Protein AF-A0A969HEJ8-F1 (afdb_monomer_lite)

Sequence (96 aa):
FLALVLGGSQALSRSLFSQMIPKNREAEYFSLYEISERGTSWLGPVVFALALQLTGTQRVSIVMLIIFFVVGLILLALTDVKKAITEAGNELPAVV

pLDDT: mean 77.99, std 9.36, range [43.66, 91.31]

Secondary structure (DSSP, 8-state):
-HHHHHHHHHHHHHHHHHHTSPTT-HHHHHHHHHHHHHHHHTHHHHHHHHHHHHHS-HHHHHHHHHHHHHHHHHHHHH--HHHHHHHTTPPPPP--

Radius of gyration: 16.99 Å; chains: 1; bounding box: 31×34×43 Å

Structure (mmCIF, N/CA/C/O backbone):
data_AF-A0A969HEJ8-F1
#
_entry.id   AF-A0A969HEJ8-F1
#
loop_
_atom_site.group_PDB
_atom_site.id
_atom_site.type_symbol
_atom_site.label_atom_id
_atom_site.label_alt_id
_atom_site.label_co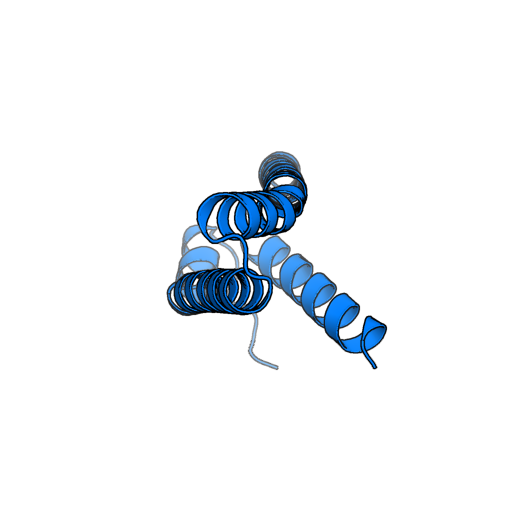mp_id
_atom_site.label_asym_id
_atom_site.label_entity_id
_atom_site.label_seq_id
_atom_site.pdbx_PDB_ins_code
_atom_site.Cartn_x
_atom_site.Cartn_y
_atom_site.Cartn_z
_atom_site.occupancy
_atom_site.B_iso_or_equiv
_atom_site.auth_seq_id
_atom_site.auth_comp_id
_atom_site.auth_asym_id
_atom_site.auth_atom_id
_atom_site.pdbx_PDB_model_num
ATOM 1 N N . PHE A 1 1 ? 10.109 -11.109 14.712 1.00 67.19 1 PHE A N 1
ATOM 2 C CA . PHE A 1 1 ? 8.958 -11.610 13.931 1.00 67.19 1 PHE A CA 1
ATOM 3 C C . PHE A 1 1 ? 8.339 -10.534 13.048 1.00 67.19 1 PHE A C 1
ATOM 5 O O . PHE A 1 1 ? 8.389 -10.696 11.839 1.00 67.19 1 PHE A O 1
ATOM 12 N N . LEU A 1 2 ? 7.849 -9.415 13.603 1.00 73.56 2 LEU A N 1
ATOM 13 C CA . LEU A 1 2 ? 7.226 -8.335 12.813 1.00 73.56 2 LEU A CA 1
ATOM 14 C C . LEU A 1 2 ? 8.120 -7.807 11.680 1.00 73.56 2 LEU A C 1
ATOM 16 O O . LEU A 1 2 ? 7.678 -7.769 10.541 1.00 73.56 2 LEU A O 1
ATOM 20 N N . ALA A 1 3 ? 9.393 -7.503 11.956 1.00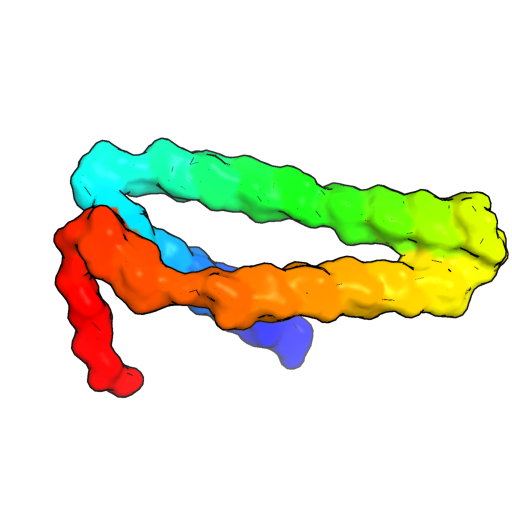 76.38 3 ALA A N 1
ATOM 21 C CA . ALA A 1 3 ? 10.334 -7.018 10.938 1.00 76.38 3 ALA A CA 1
ATOM 22 C C . ALA A 1 3 ? 10.590 -8.020 9.796 1.00 76.38 3 ALA A C 1
ATOM 24 O O . ALA A 1 3 ? 10.823 -7.618 8.663 1.00 76.38 3 ALA A O 1
ATOM 25 N N . LEU A 1 4 ? 10.516 -9.320 10.086 1.00 81.50 4 LEU A N 1
ATOM 26 C CA . LEU A 1 4 ? 10.763 -10.386 9.113 1.00 81.50 4 LEU A CA 1
ATOM 27 C C . LEU A 1 4 ? 9.557 -10.549 8.177 1.00 81.50 4 LEU A C 1
ATOM 29 O O . LEU A 1 4 ? 9.725 -10.679 6.971 1.00 81.50 4 LEU A O 1
ATOM 33 N N . VAL A 1 5 ? 8.343 -10.451 8.727 1.00 80.31 5 VAL A N 1
ATOM 34 C CA . VAL A 1 5 ? 7.089 -10.500 7.960 1.00 80.31 5 VAL A CA 1
ATOM 35 C C . VAL A 1 5 ? 6.884 -9.218 7.145 1.00 80.31 5 VAL A C 1
ATOM 37 O O . VAL A 1 5 ? 6.650 -9.294 5.943 1.00 80.31 5 VAL A O 1
ATOM 40 N N . LEU A 1 6 ? 7.025 -8.040 7.765 1.00 81.06 6 LEU A N 1
ATOM 41 C CA . LEU A 1 6 ? 6.899 -6.745 7.082 1.00 81.06 6 LEU A CA 1
ATOM 42 C C . LEU A 1 6 ? 8.000 -6.550 6.031 1.00 81.06 6 LEU A C 1
ATOM 44 O O . LEU A 1 6 ? 7.706 -6.160 4.905 1.00 81.06 6 LEU A O 1
ATOM 48 N N . GLY A 1 7 ? 9.253 -6.869 6.371 1.00 78.94 7 GLY A N 1
ATOM 49 C CA . GLY A 1 7 ? 10.384 -6.775 5.447 1.00 78.94 7 GLY A CA 1
ATOM 50 C C . GLY A 1 7 ? 10.299 -7.787 4.304 1.00 78.94 7 GLY A C 1
ATOM 51 O O . GLY A 1 7 ? 10.531 -7.424 3.155 1.00 78.94 7 GLY A O 1
ATOM 52 N N . GLY A 1 8 ? 9.905 -9.032 4.594 1.00 81.31 8 GLY A N 1
ATOM 53 C CA . GLY A 1 8 ? 9.725 -10.076 3.584 1.00 81.31 8 GLY A CA 1
ATOM 54 C C . GLY A 1 8 ? 8.596 -9.762 2.603 1.00 81.31 8 GLY A C 1
ATOM 55 O O . GLY A 1 8 ? 8.788 -9.877 1.396 1.00 81.31 8 GLY A O 1
ATOM 56 N N . SER A 1 9 ? 7.446 -9.290 3.098 1.00 81.69 9 SER A N 1
ATOM 57 C CA . SER A 1 9 ? 6.322 -8.888 2.243 1.00 81.69 9 SER A CA 1
ATOM 58 C C . SER A 1 9 ? 6.670 -7.689 1.357 1.00 81.69 9 SER A C 1
ATOM 60 O O . SER A 1 9 ? 6.335 -7.691 0.175 1.00 81.69 9 SER A O 1
ATOM 62 N N . GLN A 1 10 ? 7.364 -6.682 1.901 1.00 77.12 10 GLN A N 1
ATOM 63 C CA . GLN A 1 10 ? 7.814 -5.522 1.123 1.00 77.12 10 GLN A CA 1
ATOM 64 C C . GLN A 1 10 ? 8.844 -5.917 0.052 1.00 77.12 10 GLN A C 1
ATOM 66 O O . GLN A 1 10 ? 8.748 -5.483 -1.097 1.00 77.12 10 GLN A O 1
ATOM 71 N N . ALA A 1 11 ? 9.802 -6.786 0.395 1.00 80.25 11 ALA A N 1
ATOM 72 C CA . ALA A 1 11 ? 10.794 -7.292 -0.554 1.00 80.25 11 ALA A CA 1
ATOM 73 C C . ALA A 1 11 ? 10.149 -8.120 -1.679 1.00 80.25 11 ALA A C 1
ATOM 75 O O . ALA A 1 11 ? 10.508 -7.955 -2.847 1.00 80.25 11 ALA A O 1
ATOM 76 N N . LEU A 1 12 ? 9.167 -8.964 -1.344 1.00 80.62 12 LEU A N 1
ATOM 77 C CA . LEU A 1 12 ? 8.413 -9.753 -2.317 1.00 80.62 12 LEU A CA 1
ATOM 78 C C . LEU A 1 12 ? 7.601 -8.856 -3.259 1.00 80.62 12 LEU A C 1
ATOM 80 O O . LEU A 1 12 ? 7.667 -9.043 -4.471 1.00 80.62 12 LEU A O 1
ATOM 84 N N . SER A 1 13 ? 6.895 -7.855 -2.721 1.00 80.06 13 SER A N 1
ATOM 85 C CA . SER A 1 13 ? 6.131 -6.883 -3.516 1.00 80.06 13 SER A CA 1
ATOM 86 C C . SER A 1 13 ? 7.022 -6.179 -4.540 1.00 80.06 13 SER A C 1
ATOM 88 O O . SER A 1 13 ? 6.705 -6.144 -5.728 1.00 80.06 13 SER A O 1
ATOM 90 N N . ARG A 1 14 ? 8.196 -5.700 -4.108 1.00 78.38 14 ARG A N 1
ATOM 91 C CA . ARG A 1 14 ? 9.153 -5.016 -4.988 1.00 78.38 14 ARG A CA 1
ATOM 92 C C . ARG A 1 14 ? 9.723 -5.934 -6.077 1.00 78.38 14 ARG A C 1
ATOM 94 O O . ARG A 1 14 ? 9.876 -5.490 -7.211 1.00 78.38 14 ARG A O 1
ATOM 101 N N . SER A 1 15 ? 10.012 -7.195 -5.746 1.00 80.44 15 SER A N 1
ATOM 102 C CA . SER A 1 15 ? 10.508 -8.206 -6.696 1.00 80.44 15 SER A CA 1
ATOM 103 C C . SER A 1 15 ? 9.450 -8.626 -7.726 1.00 80.44 15 SER A C 1
ATOM 105 O O . SER A 1 15 ? 9.752 -8.795 -8.907 1.00 80.44 15 SER A O 1
ATOM 107 N N . LEU A 1 16 ? 8.189 -8.763 -7.304 1.00 76.62 16 LEU A N 1
ATOM 108 C CA . LEU A 1 16 ? 7.073 -9.020 -8.217 1.00 76.62 16 LEU A CA 1
ATOM 109 C C . LEU A 1 16 ? 6.826 -7.818 -9.129 1.00 76.62 16 LEU A C 1
ATOM 111 O O . LEU A 1 16 ? 6.657 -7.985 -10.335 1.00 76.62 16 LEU A O 1
ATOM 115 N N . PHE A 1 17 ? 6.852 -6.605 -8.572 1.00 74.50 17 PHE A N 1
ATOM 116 C CA . PHE A 1 17 ? 6.648 -5.388 -9.347 1.00 74.50 17 PHE A CA 1
ATOM 117 C C . PHE A 1 17 ? 7.725 -5.211 -10.417 1.00 74.50 17 PHE A C 1
ATOM 119 O O . PHE A 1 17 ? 7.378 -4.950 -11.561 1.00 74.50 17 PHE A O 1
ATOM 126 N N . SER A 1 18 ? 9.006 -5.459 -10.112 1.00 71.88 18 SER A N 1
ATOM 127 C CA . SER A 1 18 ? 10.078 -5.348 -11.113 1.00 71.88 18 SER A CA 1
ATOM 128 C C . SER A 1 18 ? 9.907 -6.286 -12.312 1.00 71.88 18 SER A C 1
ATOM 130 O O . SER A 1 18 ? 10.355 -5.958 -13.405 1.00 71.88 18 SER A O 1
ATOM 132 N N . GLN A 1 19 ? 9.246 -7.435 -12.136 1.00 71.50 19 GLN A N 1
ATOM 133 C CA . GLN A 1 19 ? 8.960 -8.378 -13.226 1.00 71.50 19 GLN A CA 1
ATOM 134 C C . GLN A 1 19 ? 7.798 -7.927 -14.126 1.00 71.50 19 GLN A C 1
ATOM 136 O O . GLN A 1 19 ? 7.710 -8.364 -15.272 1.00 71.50 19 GLN A O 1
ATOM 141 N N . MET A 1 20 ? 6.925 -7.039 -13.640 1.00 70.62 20 MET A N 1
ATOM 142 C CA . MET A 1 20 ? 5.780 -6.494 -14.383 1.00 70.62 20 MET A CA 1
ATOM 143 C C . MET A 1 20 ? 6.109 -5.214 -15.167 1.00 70.62 20 MET A C 1
ATOM 145 O O . MET A 1 20 ? 5.231 -4.667 -15.829 1.00 70.62 20 MET A O 1
ATOM 149 N N . ILE A 1 21 ? 7.346 -4.708 -15.104 1.00 70.44 21 ILE A N 1
ATOM 150 C CA . ILE A 1 21 ? 7.709 -3.453 -15.769 1.00 70.44 21 ILE A CA 1
ATOM 151 C C . ILE A 1 21 ? 8.255 -3.724 -17.182 1.00 70.44 21 ILE A C 1
ATOM 153 O O . ILE A 1 21 ? 9.179 -4.531 -17.330 1.00 70.44 21 ILE A O 1
ATOM 157 N N . PRO A 1 22 ? 7.741 -3.042 -18.227 1.00 65.44 22 PRO A N 1
ATOM 158 C CA . PRO A 1 22 ? 8.285 -3.154 -19.576 1.00 65.44 22 PRO A CA 1
ATOM 159 C C . PRO A 1 22 ? 9.714 -2.598 -19.662 1.00 65.44 22 PRO A C 1
ATOM 161 O O . PRO A 1 22 ? 10.008 -1.490 -19.191 1.00 65.44 22 PRO A O 1
ATOM 164 N N . LYS A 1 23 ? 10.599 -3.347 -20.335 1.00 62.12 23 LYS A N 1
ATOM 165 C CA . LYS A 1 23 ? 11.969 -2.911 -20.648 1.00 62.12 23 LYS A CA 1
ATOM 166 C C . LYS A 1 23 ? 11.907 -1.579 -21.414 1.00 62.12 23 LYS A C 1
ATOM 168 O O . LYS A 1 23 ? 11.169 -1.480 -22.387 1.00 62.12 23 LYS A O 1
ATOM 173 N N . ASN A 1 24 ? 12.667 -0.574 -20.965 1.00 68.00 24 ASN A N 1
ATOM 174 C CA . ASN A 1 24 ? 12.654 0.861 -21.347 1.00 68.00 24 ASN A CA 1
ATOM 175 C C . ASN A 1 24 ? 11.750 1.828 -20.558 1.00 68.00 24 ASN A C 1
ATOM 177 O O . ASN A 1 24 ? 11.873 3.031 -20.786 1.00 68.00 24 ASN A O 1
ATOM 181 N N . ARG A 1 25 ? 10.896 1.396 -19.616 1.00 72.56 25 ARG A N 1
ATOM 182 C CA . ARG A 1 25 ? 10.132 2.341 -18.758 1.00 72.56 25 ARG A CA 1
ATOM 183 C C . ARG A 1 25 ? 10.277 2.098 -17.256 1.00 72.56 25 ARG A C 1
ATOM 185 O O . ARG A 1 25 ? 9.466 2.565 -16.464 1.00 72.56 25 ARG A O 1
ATOM 192 N N . GLU A 1 26 ? 11.354 1.431 -16.854 1.00 73.81 26 GLU A N 1
ATOM 193 C CA . GLU A 1 26 ? 11.633 1.071 -15.459 1.00 73.81 26 GLU A CA 1
ATOM 194 C C . GLU A 1 26 ? 11.527 2.246 -14.485 1.00 73.81 26 GLU A C 1
ATOM 196 O O . GLU A 1 26 ? 10.806 2.153 -13.495 1.00 73.81 26 GLU A O 1
ATOM 201 N N . ALA A 1 27 ? 12.157 3.380 -14.799 1.00 77.06 27 ALA A N 1
ATOM 202 C CA . ALA A 1 27 ? 12.147 4.557 -13.930 1.00 77.06 27 ALA A CA 1
ATOM 203 C C . ALA A 1 27 ? 10.749 5.189 -13.761 1.00 77.06 27 ALA A C 1
ATOM 205 O O . ALA A 1 27 ? 10.405 5.657 -12.675 1.00 77.06 27 ALA A O 1
ATOM 206 N N . GLU A 1 28 ? 9.920 5.184 -14.806 1.00 80.25 28 GLU A N 1
ATOM 207 C CA . GLU A 1 28 ? 8.573 5.766 -14.770 1.00 80.25 28 GLU A CA 1
ATOM 208 C C . GLU A 1 28 ? 7.628 4.905 -13.919 1.00 80.25 28 GLU A C 1
ATOM 210 O O . GLU A 1 28 ? 6.969 5.406 -13.012 1.00 80.25 28 GLU A O 1
ATOM 215 N N . TYR A 1 29 ? 7.642 3.584 -14.111 1.00 79.56 29 TYR A N 1
ATOM 216 C CA . TYR A 1 29 ? 6.814 2.677 -13.314 1.00 79.56 29 TYR A CA 1
ATOM 217 C C . TYR A 1 29 ? 7.297 2.559 -11.861 1.00 79.56 29 TYR A C 1
ATOM 219 O O . TYR A 1 29 ? 6.467 2.518 -10.953 1.00 79.56 29 TYR A O 1
ATOM 227 N N . PHE A 1 30 ? 8.613 2.561 -11.607 1.00 80.19 30 PHE A N 1
ATOM 228 C CA . PHE A 1 30 ? 9.134 2.580 -10.234 1.00 80.19 30 PHE A CA 1
ATOM 229 C C . PHE A 1 30 ? 8.812 3.883 -9.502 1.00 80.19 30 PHE A C 1
ATOM 231 O O . PHE A 1 30 ? 8.474 3.838 -8.321 1.00 80.19 30 PHE A O 1
ATOM 238 N N . SER A 1 31 ? 8.877 5.032 -10.181 1.00 80.94 31 SER A N 1
ATOM 239 C CA . SER A 1 31 ? 8.498 6.307 -9.560 1.00 80.94 31 SER A CA 1
ATOM 240 C C . SER A 1 31 ? 7.003 6.359 -9.224 1.00 80.94 31 SER A C 1
ATOM 242 O O . SER A 1 31 ? 6.645 6.781 -8.126 1.00 80.94 31 SER A O 1
ATOM 244 N N . LEU A 1 32 ? 6.125 5.841 -10.091 1.00 83.75 32 LEU A N 1
ATOM 245 C CA . LEU A 1 32 ? 4.693 5.695 -9.793 1.00 83.75 32 LEU A CA 1
ATOM 246 C C . LEU A 1 32 ? 4.425 4.731 -8.627 1.00 83.75 32 LEU A C 1
ATOM 248 O O . LEU A 1 32 ? 3.562 5.011 -7.791 1.00 83.75 32 LEU A O 1
ATOM 252 N N . TYR A 1 33 ? 5.167 3.624 -8.539 1.00 82.00 33 TYR A N 1
ATOM 253 C CA . TYR A 1 33 ? 5.091 2.693 -7.410 1.00 82.00 33 TYR A CA 1
ATOM 254 C C . TYR A 1 33 ? 5.498 3.363 -6.095 1.00 82.00 33 TYR A C 1
ATOM 256 O O . TYR A 1 33 ? 4.757 3.280 -5.119 1.00 82.00 33 TYR A O 1
ATOM 264 N N . GLU A 1 34 ? 6.619 4.089 -6.069 1.00 83.19 34 GLU A N 1
ATOM 265 C CA . GLU A 1 34 ? 7.087 4.777 -4.860 1.00 83.19 34 GLU A CA 1
ATOM 266 C C . GLU A 1 34 ? 6.121 5.891 -4.422 1.00 83.19 34 GLU A C 1
ATOM 268 O O . GLU A 1 34 ? 5.838 6.047 -3.230 1.00 83.19 34 GLU A O 1
ATOM 273 N N . ILE A 1 35 ? 5.552 6.637 -5.376 1.00 86.25 35 ILE A N 1
ATOM 274 C CA . ILE A 1 35 ? 4.519 7.644 -5.093 1.00 86.25 35 ILE A CA 1
ATOM 275 C C . ILE A 1 35 ? 3.260 6.981 -4.532 1.00 86.25 35 ILE A C 1
ATOM 277 O O . ILE A 1 35 ? 2.678 7.495 -3.580 1.00 86.25 35 ILE A O 1
ATOM 281 N N . SER A 1 36 ? 2.852 5.836 -5.079 1.00 85.44 36 SER A N 1
ATOM 282 C CA . SER A 1 36 ? 1.685 5.091 -4.598 1.00 85.44 36 SER A CA 1
ATOM 283 C C . SER A 1 36 ? 1.922 4.531 -3.194 1.00 85.44 36 SER A C 1
ATOM 285 O O . SER A 1 36 ? 1.064 4.668 -2.324 1.00 85.44 36 SER A O 1
ATOM 287 N N . GLU A 1 37 ? 3.103 3.972 -2.923 1.00 81.69 37 GLU A N 1
ATOM 288 C CA . GLU A 1 37 ? 3.486 3.464 -1.601 1.00 81.69 37 GLU A CA 1
ATOM 289 C C . GLU A 1 37 ? 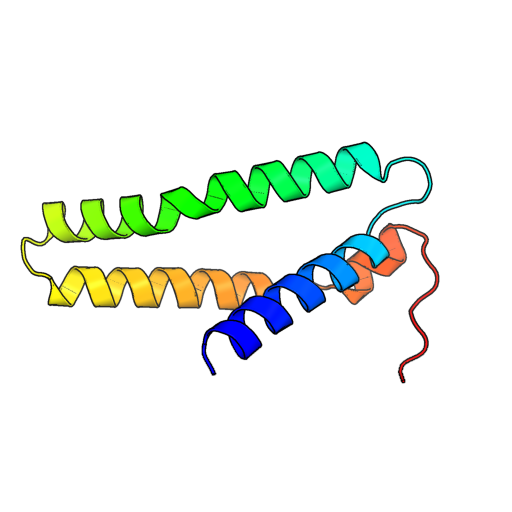3.443 4.575 -0.541 1.00 81.69 37 GLU A C 1
ATOM 291 O O . GLU A 1 37 ? 2.784 4.435 0.497 1.00 81.69 37 GLU A O 1
ATOM 296 N N . ARG A 1 38 ? 4.077 5.720 -0.830 1.00 83.12 38 ARG A N 1
ATOM 297 C CA . ARG A 1 38 ? 4.062 6.902 0.048 1.00 83.12 38 ARG A CA 1
ATOM 298 C C . ARG A 1 38 ? 2.674 7.537 0.156 1.00 83.12 38 ARG A C 1
ATOM 300 O O . ARG A 1 38 ? 2.285 8.023 1.216 1.00 83.12 38 ARG A O 1
ATOM 307 N N . GLY A 1 39 ? 1.910 7.522 -0.932 1.00 82.94 39 GLY A N 1
ATOM 308 C CA . GLY A 1 39 ? 0.539 8.021 -0.987 1.00 82.94 39 GLY A CA 1
ATOM 309 C C . GLY A 1 39 ? -0.423 7.184 -0.146 1.00 82.94 39 GLY A C 1
ATOM 310 O O . GLY A 1 39 ? -1.366 7.707 0.436 1.00 82.94 39 GL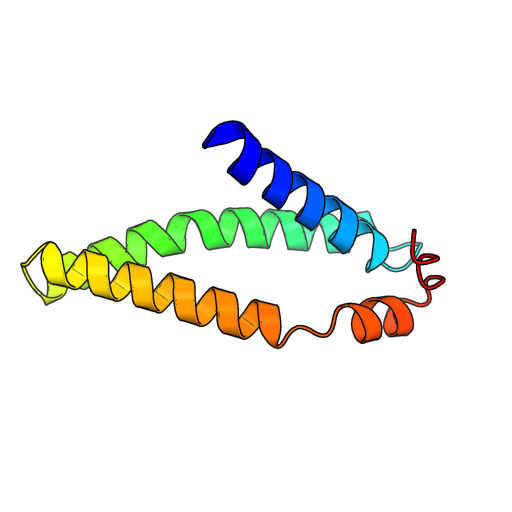Y A O 1
ATOM 311 N N . THR A 1 40 ? -0.160 5.888 -0.009 1.00 83.69 40 THR A N 1
ATOM 312 C CA . THR A 1 40 ? -1.032 4.994 0.760 1.00 83.69 40 THR A CA 1
ATOM 313 C C . THR A 1 40 ? -0.695 5.003 2.254 1.00 83.69 40 THR A C 1
ATOM 315 O O . THR A 1 40 ? -1.548 4.697 3.088 1.00 83.69 40 THR A O 1
ATOM 318 N N . SER A 1 41 ? 0.519 5.413 2.637 1.00 84.50 41 SER A N 1
ATOM 319 C CA . SER A 1 41 ? 0.986 5.340 4.031 1.00 84.50 41 SER A CA 1
ATOM 320 C C . SER A 1 41 ? 0.225 6.272 4.982 1.00 84.50 41 SER A C 1
ATOM 322 O O . SER A 1 41 ? 0.100 5.969 6.168 1.00 84.50 41 SER A O 1
ATOM 324 N N . TRP A 1 42 ? -0.317 7.386 4.482 1.00 85.12 42 TRP A N 1
ATOM 325 C CA . TRP A 1 42 ? -1.114 8.326 5.279 1.00 85.12 42 TRP A CA 1
ATOM 326 C C . TRP A 1 42 ? -2.622 8.030 5.252 1.00 85.12 42 TRP A C 1
ATOM 328 O O . TRP A 1 42 ? -3.346 8.513 6.125 1.00 85.12 42 TRP A O 1
ATOM 338 N N . LEU A 1 43 ? -3.104 7.191 4.326 1.00 86.19 43 LEU A N 1
ATOM 339 C CA . LEU A 1 43 ? -4.522 6.819 4.243 1.00 86.19 43 LEU A CA 1
ATOM 340 C C . LEU A 1 43 ? -4.991 6.043 5.479 1.00 86.19 43 LEU A C 1
ATOM 342 O O . LEU A 1 43 ? -6.071 6.318 5.991 1.00 86.19 43 LEU A O 1
ATOM 346 N N . GLY A 1 44 ? -4.178 5.122 6.003 1.00 83.81 44 GLY A N 1
ATOM 347 C CA . GLY A 1 44 ? -4.522 4.340 7.199 1.00 83.81 44 GLY A CA 1
ATOM 348 C C . GLY A 1 44 ? -4.816 5.216 8.429 1.00 83.81 44 GLY A C 1
ATOM 349 O O . GLY A 1 44 ? -5.908 5.116 8.996 1.00 83.81 44 GLY A O 1
ATOM 350 N N . PRO A 1 45 ? -3.894 6.115 8.824 1.00 88.00 45 PRO A N 1
ATOM 351 C CA . PRO A 1 45 ? -4.131 7.082 9.894 1.00 88.00 45 PRO A CA 1
ATOM 352 C C . PRO A 1 45 ? -5.333 7.995 9.641 1.00 88.00 45 PRO A C 1
ATOM 354 O O . PRO A 1 45 ? -6.092 8.251 10.572 1.00 88.00 45 PRO A O 1
ATOM 357 N N . VAL A 1 46 ? -5.542 8.458 8.403 1.00 88.69 46 VAL A N 1
ATOM 358 C CA . VAL A 1 46 ? -6.682 9.325 8.060 1.00 88.69 46 VAL A CA 1
ATOM 359 C C . VAL A 1 46 ? -8.011 8.590 8.213 1.00 88.69 46 VAL A C 1
ATOM 361 O O . VAL A 1 46 ? -8.913 9.104 8.869 1.00 88.69 46 VAL A O 1
ATOM 364 N N . VAL A 1 47 ? -8.132 7.372 7.683 1.00 86.25 47 VAL A N 1
ATOM 365 C CA . VAL A 1 47 ? -9.341 6.545 7.832 1.00 86.25 47 VAL A CA 1
ATOM 366 C C . VAL A 1 47 ? -9.600 6.231 9.305 1.00 86.25 47 VAL A C 1
ATOM 368 O O . VAL A 1 47 ? -10.735 6.340 9.769 1.00 86.25 47 VAL A O 1
ATOM 371 N N . PHE A 1 48 ? -8.553 5.905 10.067 1.00 86.19 48 PHE A N 1
ATOM 372 C CA . PHE A 1 48 ? -8.663 5.658 11.503 1.00 86.19 48 PHE A CA 1
ATOM 373 C C . PHE A 1 48 ? -9.133 6.903 12.270 1.00 86.19 48 PHE A C 1
ATOM 375 O O . PHE A 1 48 ? -10.046 6.809 13.094 1.00 86.19 48 PHE A O 1
ATOM 382 N N . ALA A 1 49 ? -8.541 8.066 11.988 1.00 86.75 49 ALA A N 1
ATOM 383 C CA . ALA A 1 49 ? -8.889 9.332 12.623 1.00 86.75 49 ALA A CA 1
ATOM 384 C C . ALA A 1 49 ? -10.325 9.754 12.290 1.00 86.75 49 ALA A C 1
ATOM 386 O O . ALA A 1 49 ? -11.070 10.117 13.197 1.00 86.75 49 ALA A O 1
ATOM 387 N N . LEU A 1 50 ? -10.746 9.630 11.028 1.00 86.25 50 LEU A N 1
ATOM 388 C CA . LEU A 1 50 ? -12.124 9.895 10.605 1.00 86.25 50 LEU A CA 1
ATOM 389 C C . LEU A 1 50 ? -13.114 8.953 11.297 1.00 86.25 50 LEU A C 1
ATOM 391 O O . LEU A 1 50 ? -14.119 9.407 11.840 1.00 86.25 50 LEU A O 1
ATOM 395 N N . ALA A 1 51 ? -12.813 7.652 11.353 1.00 85.19 51 ALA A N 1
ATOM 396 C CA . ALA A 1 51 ? -13.658 6.683 12.046 1.00 85.19 51 ALA A CA 1
ATOM 397 C C . ALA A 1 51 ? -13.758 6.980 13.553 1.00 85.19 51 ALA A C 1
ATOM 399 O O . ALA A 1 51 ? -14.832 6.857 14.143 1.00 85.19 51 ALA A O 1
ATOM 400 N N . LEU A 1 52 ? -12.658 7.403 14.185 1.00 86.50 52 LEU A N 1
ATOM 401 C CA . LEU A 1 52 ? -12.651 7.818 15.589 1.00 86.50 52 LEU A CA 1
ATOM 402 C C . LEU A 1 52 ? -13.476 9.085 15.818 1.00 86.50 52 LEU A C 1
ATOM 404 O O . LEU A 1 52 ? -14.263 9.131 16.759 1.00 86.50 52 LEU A O 1
ATOM 408 N N . GLN A 1 53 ? -13.324 10.086 14.954 1.00 84.75 53 GLN A N 1
ATOM 409 C CA . GLN A 1 53 ? -13.992 11.378 15.089 1.00 84.75 53 GLN A CA 1
ATOM 410 C C . GLN A 1 53 ? -15.505 11.271 14.861 1.00 84.75 53 GLN A C 1
ATOM 412 O O . GLN A 1 53 ? -16.273 11.921 15.563 1.00 84.75 53 GLN A O 1
ATOM 417 N N . LEU A 1 54 ? -15.937 10.407 13.937 1.00 81.69 54 LEU A N 1
ATOM 418 C CA . LEU A 1 54 ? -17.353 10.155 13.659 1.00 81.69 54 LEU A CA 1
ATOM 419 C C . LEU A 1 54 ? -18.029 9.296 14.734 1.00 81.69 54 LEU A C 1
ATOM 421 O O . LEU A 1 54 ? -19.197 9.518 15.042 1.00 81.69 54 LEU A O 1
ATOM 425 N N . THR A 1 55 ? -17.320 8.312 15.300 1.00 81.38 55 THR A N 1
ATOM 426 C CA . THR A 1 55 ? -17.945 7.323 16.199 1.00 81.38 55 THR A CA 1
ATOM 427 C C . THR A 1 55 ? -17.686 7.573 17.685 1.00 81.38 55 THR A C 1
ATOM 429 O O . THR A 1 55 ? -18.327 6.959 18.538 1.00 81.38 55 THR A O 1
ATOM 432 N N . GLY A 1 56 ? -16.697 8.402 18.030 1.00 78.81 56 GLY A N 1
ATOM 433 C CA . GLY A 1 56 ? -16.292 8.694 19.412 1.00 78.81 56 GLY A CA 1
ATOM 434 C C . GLY A 1 56 ? -15.748 7.492 20.201 1.00 78.81 56 GLY A C 1
ATOM 435 O O . GLY A 1 56 ? -15.365 7.637 21.357 1.00 78.81 56 GLY A O 1
ATOM 436 N N . THR A 1 57 ? -15.698 6.299 19.594 1.00 78.94 57 THR A N 1
ATOM 437 C CA . THR A 1 57 ? -15.363 5.035 20.259 1.00 78.94 57 THR A CA 1
ATOM 438 C C . THR A 1 57 ? -14.242 4.317 19.516 1.00 78.94 57 THR A C 1
ATOM 440 O O . THR A 1 57 ? -14.411 3.888 18.375 1.00 78.94 57 THR A O 1
ATOM 443 N N . GLN A 1 58 ? -13.125 4.075 20.204 1.00 80.88 58 GLN A N 1
ATOM 444 C CA . GLN A 1 58 ? -11.933 3.421 19.647 1.00 80.88 58 GLN A CA 1
ATOM 445 C C . GLN A 1 58 ? -12.198 2.015 19.082 1.00 80.88 58 GLN A C 1
ATOM 447 O O . GLN A 1 58 ? -11.545 1.594 18.128 1.00 80.88 58 GLN A O 1
ATOM 452 N N . ARG A 1 59 ? -13.185 1.290 19.629 1.00 85.44 59 ARG A N 1
ATOM 453 C CA . ARG A 1 59 ? -13.578 -0.040 19.131 1.00 85.44 59 ARG A CA 1
ATOM 454 C C . ARG A 1 59 ? -14.022 0.005 17.670 1.00 85.44 59 ARG A C 1
ATOM 456 O O . ARG A 1 59 ? -13.640 -0.870 16.902 1.00 85.44 59 ARG A O 1
ATOM 463 N N . VAL A 1 60 ? -14.782 1.027 17.277 1.00 80.94 60 VAL A N 1
ATOM 464 C CA . VAL A 1 60 ? -15.293 1.133 15.904 1.00 80.94 60 VAL A CA 1
ATOM 465 C C . VAL A 1 60 ? -14.197 1.582 14.937 1.00 80.94 60 VAL A C 1
ATOM 467 O O . VAL A 1 60 ? -14.137 1.085 13.816 1.00 80.94 60 VAL A O 1
ATOM 470 N N . SER A 1 61 ? -13.255 2.413 15.386 1.00 83.31 61 SER A N 1
ATOM 471 C CA . SER A 1 61 ? -12.073 2.782 14.595 1.00 83.31 61 SER A CA 1
ATOM 472 C C . SER A 1 61 ? -11.213 1.571 14.230 1.00 83.31 61 SER A C 1
ATOM 474 O O . SER A 1 61 ? -10.753 1.463 13.095 1.00 83.31 61 SER A O 1
ATOM 476 N N . ILE A 1 62 ? -11.035 0.627 15.164 1.00 85.69 62 ILE A N 1
ATOM 477 C CA . ILE A 1 62 ? -10.317 -0.630 14.899 1.00 85.69 62 ILE A CA 1
ATOM 478 C C . ILE A 1 62 ? -11.080 -1.480 13.877 1.00 85.69 62 ILE A C 1
ATOM 480 O O . ILE A 1 62 ? -10.469 -2.011 12.955 1.00 85.69 62 ILE A O 1
ATOM 484 N N . VAL A 1 63 ? -12.409 -1.578 13.991 1.00 87.12 63 VAL A N 1
ATOM 485 C CA . VAL A 1 63 ? -13.236 -2.318 13.020 1.00 87.12 63 VAL A CA 1
ATOM 486 C C . VAL A 1 63 ? -13.131 -1.707 11.619 1.00 87.12 63 VAL A C 1
ATOM 488 O O . VAL A 1 63 ? -12.963 -2.445 10.652 1.00 87.12 63 VAL A O 1
ATOM 491 N N . MET A 1 64 ? -13.145 -0.377 11.492 1.00 85.19 64 MET A N 1
ATOM 492 C CA . MET A 1 64 ? -12.959 0.284 10.193 1.00 85.19 64 MET A CA 1
ATOM 493 C C . MET A 1 64 ? -11.567 0.071 9.610 1.00 85.19 64 MET A C 1
ATOM 495 O O . MET A 1 64 ? -11.434 -0.124 8.404 1.00 85.19 64 MET A O 1
ATOM 499 N N . LEU A 1 65 ? -10.535 0.036 10.454 1.00 86.38 65 LEU A N 1
ATOM 500 C CA . LEU A 1 65 ? -9.190 -0.309 10.009 1.00 86.38 65 LEU A CA 1
ATOM 501 C C . LEU A 1 65 ? -9.126 -1.755 9.494 1.00 86.38 65 LEU A C 1
ATOM 503 O O . LEU A 1 65 ? -8.529 -2.006 8.452 1.00 86.38 65 LEU A O 1
ATOM 507 N N . ILE A 1 66 ? -9.784 -2.699 10.175 1.00 88.31 66 ILE A N 1
ATOM 508 C CA . ILE A 1 66 ? -9.886 -4.090 9.710 1.00 88.31 66 ILE A CA 1
ATOM 509 C C . ILE A 1 66 ? -10.593 -4.150 8.352 1.00 88.31 66 ILE A C 1
ATOM 511 O O . ILE A 1 66 ? -10.089 -4.801 7.440 1.00 88.31 66 ILE A O 1
ATOM 515 N N . ILE A 1 67 ? -11.714 -3.442 8.182 1.00 88.25 67 ILE A N 1
ATOM 516 C CA . ILE A 1 67 ? -12.430 -3.371 6.898 1.00 88.25 67 ILE A CA 1
ATOM 517 C C . ILE A 1 67 ? -11.519 -2.812 5.800 1.00 88.25 67 ILE A C 1
ATOM 519 O O . ILE A 1 67 ? -11.461 -3.381 4.713 1.00 88.25 67 ILE A O 1
ATOM 523 N N . PHE A 1 68 ? -10.759 -1.753 6.086 1.00 87.06 68 PHE A N 1
ATOM 524 C CA . PHE A 1 68 ? -9.795 -1.180 5.145 1.00 87.06 68 PHE A CA 1
ATOM 525 C C . PHE A 1 68 ? -8.745 -2.210 4.690 1.00 87.06 68 PHE A C 1
ATOM 527 O O . PHE A 1 68 ? -8.496 -2.349 3.492 1.00 87.06 68 PHE A O 1
ATOM 534 N N . PHE A 1 69 ? -8.190 -2.996 5.619 1.00 86.44 69 PHE A N 1
ATOM 535 C CA . PHE A 1 69 ? -7.271 -4.089 5.285 1.00 86.44 69 PHE A CA 1
ATOM 536 C C . PHE A 1 69 ? -7.934 -5.191 4.450 1.00 86.44 69 PHE A C 1
ATOM 538 O O . PHE A 1 69 ? -7.326 -5.677 3.500 1.00 86.44 69 PHE A O 1
ATOM 545 N N . VAL A 1 70 ? -9.173 -5.574 4.772 1.00 91.31 70 VAL A N 1
ATOM 546 C CA . VAL A 1 70 ? -9.920 -6.592 4.014 1.00 91.31 70 VAL A CA 1
ATOM 547 C C . VAL A 1 70 ? -10.171 -6.129 2.581 1.00 91.31 70 VAL A C 1
ATOM 549 O O . VAL A 1 70 ? -9.946 -6.897 1.650 1.00 91.31 70 VAL A O 1
ATOM 552 N N . VAL A 1 71 ? -10.571 -4.871 2.384 1.00 89.12 71 VAL A N 1
ATOM 553 C CA . VAL A 1 71 ? -10.751 -4.289 1.045 1.00 89.12 71 VAL A CA 1
ATOM 554 C C . VAL A 1 71 ? -9.437 -4.313 0.263 1.00 89.12 71 VAL A C 1
ATOM 556 O O . VAL A 1 71 ? -9.422 -4.760 -0.883 1.00 89.12 71 VAL A O 1
ATOM 559 N N . GLY A 1 72 ? -8.323 -3.910 0.884 1.00 84.56 72 GLY A N 1
ATOM 560 C CA . GLY A 1 72 ? -6.999 -3.982 0.258 1.00 84.56 72 GLY A CA 1
ATOM 561 C C . GLY A 1 72 ? -6.590 -5.410 -0.121 1.00 84.56 72 GLY A C 1
ATOM 562 O O . GLY A 1 72 ? -6.054 -5.635 -1.203 1.00 84.56 72 GLY A O 1
ATOM 563 N N . LEU A 1 73 ? -6.900 -6.391 0.730 1.00 85.69 73 LEU A N 1
ATOM 564 C CA . LEU A 1 73 ? -6.597 -7.800 0.482 1.00 85.69 73 LEU A CA 1
ATOM 565 C C . LEU A 1 73 ? -7.440 -8.380 -0.660 1.00 85.69 73 LEU A C 1
ATOM 567 O O . LEU A 1 73 ? -6.914 -9.122 -1.486 1.00 85.69 73 LEU A O 1
ATOM 571 N N . ILE A 1 74 ? -8.721 -8.011 -0.750 1.00 88.81 74 ILE A N 1
ATOM 572 C CA . ILE A 1 74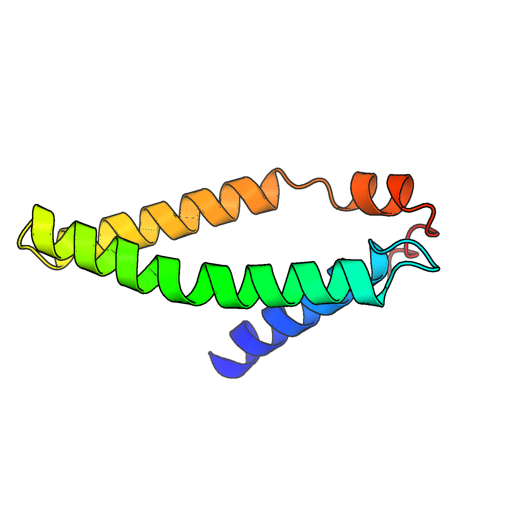 ? -9.594 -8.397 -1.868 1.00 88.81 74 ILE A CA 1
ATOM 573 C C . ILE A 1 74 ? -9.076 -7.800 -3.180 1.00 88.81 74 ILE A C 1
ATOM 575 O O . ILE A 1 74 ? -8.984 -8.514 -4.174 1.00 88.81 74 ILE A O 1
ATOM 579 N N . LEU A 1 75 ? -8.697 -6.518 -3.188 1.00 84.75 75 LEU A N 1
ATOM 580 C CA . LEU A 1 75 ? -8.119 -5.875 -4.372 1.00 84.75 75 LEU A CA 1
ATOM 581 C C . LEU A 1 75 ? -6.831 -6.569 -4.823 1.00 84.75 75 LEU A C 1
ATOM 583 O O . LEU A 1 75 ? -6.652 -6.822 -6.014 1.00 84.75 75 LEU A O 1
ATOM 587 N N . LEU A 1 76 ? -5.963 -6.934 -3.877 1.00 81.81 76 LEU A N 1
ATOM 588 C CA . LEU A 1 76 ? -4.748 -7.682 -4.180 1.00 81.81 76 LEU A CA 1
ATOM 589 C C . LEU A 1 76 ? -5.070 -9.066 -4.759 1.00 81.81 76 LEU A C 1
ATOM 591 O O . LEU A 1 76 ? -4.461 -9.467 -5.745 1.00 81.81 76 LEU A O 1
ATOM 595 N N . ALA A 1 77 ? -6.052 -9.772 -4.196 1.00 81.31 77 ALA A N 1
ATOM 596 C CA . ALA A 1 77 ? -6.480 -11.082 -4.685 1.00 81.31 77 ALA A CA 1
ATOM 597 C C . ALA A 1 77 ? -7.126 -11.028 -6.081 1.00 81.31 77 ALA A C 1
ATOM 599 O O . ALA A 1 77 ? -7.028 -11.990 -6.837 1.00 81.31 77 ALA A O 1
ATOM 600 N N . LEU A 1 78 ? -7.768 -9.910 -6.432 1.00 84.00 78 LEU A N 1
ATOM 601 C CA . LEU A 1 78 ? -8.319 -9.655 -7.767 1.00 84.00 78 LEU A CA 1
ATOM 602 C C . LEU A 1 78 ? -7.251 -9.228 -8.786 1.00 84.00 78 LEU A C 1
ATOM 604 O O . LEU A 1 78 ? -7.534 -9.182 -9.982 1.00 84.00 78 LEU A O 1
ATOM 608 N N . THR A 1 79 ? -6.043 -8.885 -8.336 1.00 77.62 79 THR A N 1
ATOM 609 C CA . THR A 1 79 ? -4.977 -8.418 -9.222 1.00 77.62 79 THR A CA 1
ATOM 610 C C . THR A 1 79 ? -4.289 -9.608 -9.883 1.00 77.62 79 THR A C 1
ATOM 612 O O . THR A 1 79 ? -3.560 -10.373 -9.252 1.00 77.62 79 THR A O 1
ATOM 615 N N . ASP A 1 80 ? -4.501 -9.747 -11.189 1.00 76.69 80 ASP A N 1
ATOM 616 C CA . ASP A 1 80 ? -3.994 -10.870 -11.972 1.00 76.69 80 ASP A CA 1
ATOM 617 C C . ASP A 1 80 ? -2.531 -10.649 -12.398 1.00 76.69 80 ASP A C 1
ATOM 619 O O . ASP A 1 80 ? -2.221 -10.172 -13.494 1.00 76.69 80 ASP A O 1
ATOM 623 N N . VAL A 1 81 ? -1.603 -11.007 -11.507 1.00 73.62 81 VAL A N 1
ATOM 624 C CA . VAL A 1 81 ? -0.151 -10.824 -11.701 1.00 73.62 81 VAL A CA 1
ATOM 625 C C . VAL A 1 81 ? 0.338 -11.477 -13.002 1.00 73.6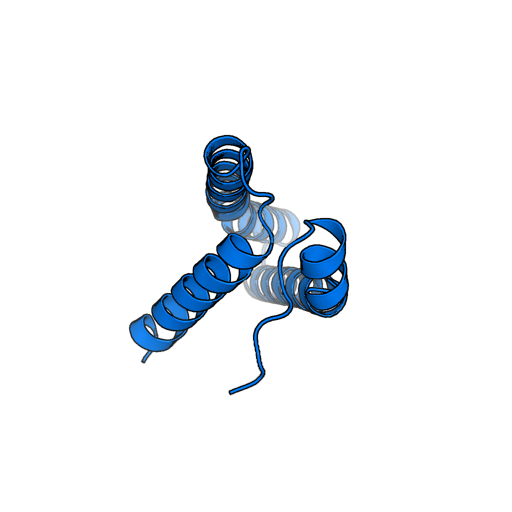2 81 VAL A C 1
ATOM 627 O O . VAL A 1 81 ? 1.157 -10.912 -13.721 1.00 73.62 81 VAL A O 1
ATOM 630 N N . LYS A 1 82 ? -0.202 -12.649 -13.363 1.00 65.12 82 LYS A N 1
ATOM 631 C CA . LYS A 1 82 ? 0.183 -13.369 -14.591 1.00 65.12 82 LYS A CA 1
ATOM 632 C C . LYS A 1 82 ? -0.173 -12.600 -15.863 1.00 65.12 82 LYS A C 1
ATOM 634 O O . LYS A 1 82 ? 0.602 -12.601 -16.822 1.00 65.12 82 LYS A O 1
ATOM 639 N N . LYS A 1 83 ? -1.334 -11.942 -15.870 1.00 69.12 83 LYS A N 1
ATOM 640 C CA . LYS A 1 83 ? -1.790 -11.146 -17.011 1.00 69.12 83 LYS A CA 1
ATOM 641 C C . LYS A 1 83 ? -0.938 -9.887 -17.161 1.00 69.12 83 LYS A C 1
ATOM 643 O O . LYS A 1 83 ? -0.495 -9.602 -18.267 1.00 69.12 83 LYS A O 1
ATOM 648 N N . ALA A 1 84 ? -0.609 -9.229 -16.047 1.00 66.94 84 ALA A N 1
ATOM 649 C CA . ALA A 1 84 ? 0.262 -8.054 -16.032 1.00 66.94 84 ALA A CA 1
ATOM 650 C C . ALA A 1 84 ? 1.679 -8.345 -16.568 1.00 66.94 84 ALA A C 1
ATOM 652 O O . ALA A 1 84 ? 2.201 -7.567 -17.359 1.00 66.94 84 ALA A O 1
ATOM 653 N N . ILE A 1 85 ? 2.282 -9.488 -16.212 1.00 65.94 85 ILE A N 1
ATOM 654 C CA . ILE A 1 85 ? 3.606 -9.895 -16.732 1.00 65.94 85 ILE A CA 1
ATOM 655 C C . ILE A 1 85 ? 3.556 -10.156 -18.247 1.00 65.94 85 ILE A C 1
ATOM 657 O O . ILE A 1 85 ? 4.455 -9.748 -18.983 1.00 65.94 85 ILE A O 1
ATOM 661 N N . THR A 1 86 ? 2.483 -10.800 -18.717 1.00 65.81 86 THR A N 1
ATOM 662 C CA . THR A 1 86 ? 2.306 -11.141 -20.138 1.00 65.81 86 THR A CA 1
ATOM 663 C C . THR A 1 86 ? 2.055 -9.890 -20.990 1.00 65.81 86 THR A C 1
ATOM 665 O O . THR A 1 86 ? 2.637 -9.749 -22.062 1.00 65.81 86 THR A O 1
ATOM 668 N N . GLU A 1 87 ? 1.232 -8.953 -20.506 1.00 66.62 87 GLU A N 1
ATOM 669 C CA . GLU A 1 87 ? 0.964 -7.668 -21.172 1.00 66.62 87 GLU A CA 1
ATOM 670 C C . GLU A 1 87 ? 2.185 -6.732 -21.166 1.00 66.62 87 GLU A C 1
ATOM 672 O O . GLU A 1 87 ? 2.363 -5.955 -22.103 1.00 66.62 87 GLU A O 1
ATOM 677 N N . ALA A 1 88 ? 3.067 -6.843 -20.166 1.00 62.97 88 ALA A N 1
ATOM 678 C CA . ALA A 1 88 ? 4.341 -6.122 -20.127 1.00 62.97 88 ALA A CA 1
ATOM 679 C C . ALA A 1 88 ? 5.388 -6.653 -21.131 1.00 62.97 88 ALA A C 1
ATOM 681 O O . ALA A 1 88 ? 6.430 -6.020 -21.312 1.00 62.97 88 ALA A O 1
ATOM 682 N N . GLY A 1 89 ? 5.129 -7.790 -21.792 1.00 62.28 89 GLY A N 1
ATOM 683 C CA . GLY A 1 89 ? 6.037 -8.399 -22.769 1.00 62.28 89 GLY A CA 1
ATOM 684 C C . GLY A 1 89 ? 7.270 -9.073 -22.154 1.00 62.28 89 GLY A C 1
ATOM 685 O O . GLY A 1 89 ? 8.254 -9.287 -22.862 1.00 62.28 89 GLY A O 1
ATOM 686 N N . ASN A 1 90 ? 7.238 -9.391 -20.854 1.00 63.47 90 ASN A N 1
ATOM 687 C CA . ASN A 1 90 ? 8.313 -10.106 -20.163 1.00 63.47 90 ASN A CA 1
ATOM 688 C C . ASN A 1 90 ? 8.090 -11.627 -20.202 1.00 63.47 90 ASN A C 1
ATOM 690 O O . ASN A 1 90 ? 6.957 -12.110 -20.204 1.00 63.47 90 ASN A O 1
ATOM 694 N N . GLU A 1 91 ? 9.183 -12.395 -20.220 1.00 59.81 91 GLU A N 1
ATOM 695 C CA . GLU A 1 91 ? 9.123 -13.857 -20.134 1.00 59.81 91 GLU A CA 1
ATOM 696 C C . GLU A 1 91 ? 8.555 -14.278 -18.770 1.00 59.81 91 GLU A C 1
ATOM 698 O O . GLU A 1 91 ? 8.992 -13.789 -17.726 1.00 59.81 91 GLU A O 1
ATOM 703 N N . LEU A 1 92 ? 7.560 -15.173 -18.783 1.00 59.00 92 LEU A N 1
ATOM 704 C CA . LEU A 1 92 ? 6.967 -15.732 -17.568 1.00 59.00 92 LEU A CA 1
ATOM 705 C C . LEU A 1 92 ? 8.081 -16.364 -16.716 1.00 59.00 92 LEU A C 1
ATOM 707 O O . LEU A 1 92 ? 8.825 -17.198 -17.239 1.00 59.00 92 LEU A O 1
ATOM 711 N N . PRO A 1 93 ? 8.205 -16.015 -15.422 1.00 56.59 93 PRO A N 1
ATOM 712 C CA . PRO A 1 93 ? 9.223 -16.614 -14.575 1.00 56.59 93 PRO A CA 1
ATOM 713 C C . PRO A 1 93 ? 8.979 -18.124 -14.512 1.00 56.59 93 PRO A C 1
ATOM 715 O O . PRO A 1 93 ? 7.868 -18.572 -14.207 1.00 56.59 93 PRO A O 1
ATOM 718 N N . ALA A 1 94 ? 10.009 -18.912 -14.831 1.00 54.28 94 ALA A N 1
ATOM 719 C CA . ALA A 1 94 ? 9.987 -20.350 -14.613 1.00 54.28 94 ALA A CA 1
ATOM 720 C C . ALA A 1 94 ? 9.692 -20.585 -13.129 1.00 54.28 94 ALA A C 1
ATOM 722 O O . ALA A 1 94 ? 10.432 -20.119 -12.265 1.00 54.28 94 ALA A O 1
ATOM 723 N N . VAL A 1 95 ? 8.562 -21.237 -12.854 1.00 56.03 95 VAL A N 1
ATOM 724 C CA . VAL A 1 95 ? 8.136 -21.608 -11.504 1.00 56.03 95 VAL A CA 1
ATOM 725 C C . VAL A 1 95 ? 9.256 -22.454 -10.895 1.00 56.03 95 VAL A C 1
ATOM 727 O O . VAL A 1 95 ? 9.501 -23.562 -11.372 1.00 56.03 95 VAL A O 1
ATOM 730 N N . VAL A 1 96 ? 9.960 -21.903 -9.904 1.00 43.66 96 VAL A N 1
ATOM 731 C CA . VAL A 1 96 ? 10.862 -22.652 -9.018 1.00 43.66 96 VAL A CA 1
ATOM 732 C C . VAL A 1 96 ? 10.081 -23.053 -7.781 1.00 43.66 96 VAL A C 1
ATOM 734 O O . VAL A 1 96 ? 9.379 -22.171 -7.234 1.00 43.66 96 VAL A O 1
#

Foldseek 3Di:
DVCCVVVVVVVVVVVLQQLLAAPPCNPVSVVVVVCVVVVVPVVLVVQLVVQCVVPVDNVRSVVSSVVVVVVVVVVVVPDDSVVSNVVSVGDDPDDD